Protein AF-A0A380KR82-F1 (afdb_monomer)

Structure (mmCIF, N/CA/C/O backbone):
data_AF-A0A380KR82-F1
#
_entry.id   AF-A0A380KR82-F1
#
loop_
_atom_site.group_PDB
_atom_site.id
_atom_site.type_symbol
_atom_site.label_atom_id
_atom_site.label_alt_id
_atom_site.label_comp_id
_atom_site.label_asym_id
_atom_site.label_entity_id
_atom_site.label_seq_id
_atom_site.pdbx_PDB_ins_code
_atom_site.Cartn_x
_atom_site.Cartn_y
_atom_site.Cartn_z
_atom_site.occupancy
_atom_site.B_iso_or_equiv
_atom_site.auth_seq_id
_atom_site.auth_comp_id
_atom_site.auth_asym_id
_atom_site.auth_atom_id
_atom_site.pdbx_PDB_model_num
ATOM 1 N N . MET A 1 1 ? 36.968 84.775 14.757 1.00 40.00 1 MET A N 1
ATOM 2 C CA . MET A 1 1 ? 35.508 84.908 14.575 1.00 40.00 1 MET A CA 1
ATOM 3 C C . MET A 1 1 ? 34.870 83.795 15.387 1.00 40.00 1 MET A C 1
ATOM 5 O O . MET A 1 1 ? 35.249 82.649 15.188 1.00 40.00 1 MET A O 1
ATOM 9 N N . SER A 1 2 ? 34.033 84.150 16.359 1.00 40.75 2 SER A N 1
ATOM 10 C CA . SER A 1 2 ? 33.248 83.229 17.196 1.00 40.75 2 SER A CA 1
ATOM 11 C C . SER A 1 2 ? 31.837 83.052 16.614 1.00 40.75 2 SER A C 1
ATOM 13 O O . SER A 1 2 ? 31.423 83.910 15.832 1.00 40.75 2 SER A O 1
ATOM 15 N N . ASN A 1 3 ? 31.125 82.016 17.093 1.00 35.75 3 ASN A N 1
ATOM 16 C CA . ASN A 1 3 ? 29.715 81.610 16.859 1.00 35.75 3 ASN A CA 1
ATOM 17 C C . ASN A 1 3 ? 29.568 80.502 15.788 1.00 35.75 3 ASN A C 1
ATOM 19 O O . ASN A 1 3 ? 30.235 80.572 14.766 1.00 35.75 3 ASN A O 1
ATOM 23 N N . SER A 1 4 ? 28.746 79.449 15.916 1.00 45.25 4 SER A N 1
ATOM 24 C CA . SER A 1 4 ? 27.668 79.105 16.860 1.00 45.25 4 SER A CA 1
ATOM 25 C C . SER A 1 4 ? 27.335 77.597 16.785 1.00 45.25 4 SER A C 1
ATOM 27 O O . SER A 1 4 ? 27.388 77.035 15.701 1.00 45.25 4 SER A O 1
ATOM 29 N N . ALA A 1 5 ? 26.989 77.021 17.947 1.00 53.94 5 ALA A N 1
ATOM 30 C CA . ALA A 1 5 ? 25.865 76.126 18.313 1.00 53.94 5 ALA A CA 1
ATOM 31 C C . ALA A 1 5 ? 25.379 74.924 17.434 1.00 53.94 5 ALA A C 1
ATOM 33 O O . ALA A 1 5 ? 25.570 74.909 16.223 1.00 53.94 5 ALA A O 1
ATOM 34 N N . PRO A 1 6 ? 24.739 73.903 18.065 1.00 49.25 6 PRO A N 1
ATOM 35 C CA . PRO A 1 6 ? 24.645 72.516 17.589 1.00 49.25 6 PRO A CA 1
ATOM 36 C C . PRO A 1 6 ? 23.297 72.135 16.934 1.00 49.25 6 PRO A C 1
ATOM 38 O O . PRO A 1 6 ? 22.292 72.816 17.106 1.00 49.25 6 PRO A O 1
ATOM 41 N N . ASN A 1 7 ? 23.294 71.004 16.214 1.00 42.81 7 ASN A N 1
ATOM 42 C CA . ASN A 1 7 ? 22.121 70.369 15.597 1.00 42.81 7 ASN A CA 1
ATOM 43 C C . ASN A 1 7 ? 21.124 69.843 16.646 1.00 42.81 7 ASN A C 1
ATOM 45 O O . ASN A 1 7 ? 21.455 68.931 17.404 1.00 42.81 7 ASN A O 1
ATOM 49 N N . GLU A 1 8 ? 19.886 70.334 16.605 1.00 43.69 8 GLU A N 1
ATOM 50 C CA . GLU A 1 8 ? 18.718 69.675 17.196 1.00 43.69 8 GLU A CA 1
ATOM 51 C C . GLU A 1 8 ? 18.083 68.753 16.147 1.00 43.69 8 GLU A C 1
ATOM 53 O O . GLU A 1 8 ? 17.882 69.153 15.002 1.00 43.69 8 GLU A O 1
ATOM 58 N N . THR A 1 9 ? 17.811 67.497 16.509 1.00 44.88 9 THR A N 1
ATOM 59 C CA . THR A 1 9 ? 17.064 66.559 15.657 1.00 44.88 9 THR A CA 1
ATOM 60 C C . THR A 1 9 ? 15.696 66.326 16.283 1.00 44.88 9 THR A C 1
ATOM 62 O O . THR A 1 9 ? 15.603 65.932 17.444 1.00 44.88 9 THR A O 1
ATOM 65 N N . GLU A 1 10 ? 14.667 66.617 15.490 1.00 41.94 10 GLU A N 1
ATOM 66 C CA . GLU A 1 10 ? 13.237 66.507 15.774 1.00 41.94 10 GLU A CA 1
ATOM 67 C C . GLU A 1 10 ? 12.809 65.148 16.341 1.00 41.94 10 GLU A C 1
ATOM 69 O O . GLU A 1 10 ? 13.158 64.077 15.839 1.00 41.94 10 GLU A O 1
ATOM 74 N N . TYR A 1 11 ? 11.958 65.231 17.360 1.00 42.62 11 TYR A N 1
ATOM 75 C CA . TYR A 1 11 ? 11.149 64.152 17.899 1.00 42.62 11 TYR A CA 1
ATOM 76 C C . TYR A 1 11 ? 10.041 63.800 16.901 1.00 42.62 11 TYR A C 1
ATOM 78 O O . TYR A 1 11 ? 9.210 64.646 16.586 1.00 42.62 11 TYR A O 1
ATOM 86 N N . ASN A 1 12 ? 9.985 62.546 16.452 1.00 49.22 12 ASN A N 1
ATOM 87 C CA . ASN A 1 12 ? 8.817 62.002 15.762 1.00 49.22 12 ASN A CA 1
ATOM 88 C C . ASN A 1 12 ? 8.235 60.859 16.598 1.00 49.22 12 ASN A C 1
ATOM 90 O O . ASN A 1 12 ? 8.689 59.716 16.533 1.00 49.22 12 ASN A O 1
ATOM 94 N N . GLU A 1 13 ? 7.223 61.189 17.401 1.00 40.44 13 GLU A N 1
ATOM 95 C CA . GLU A 1 13 ? 6.327 60.217 18.020 1.00 40.44 13 GLU A CA 1
ATOM 96 C C . GLU A 1 13 ? 5.502 59.529 16.927 1.00 40.44 13 GLU A C 1
ATOM 98 O O . GLU A 1 13 ? 4.715 60.160 16.224 1.00 40.44 13 GLU A O 1
ATOM 103 N N . THR A 1 14 ? 5.649 58.213 16.793 1.00 42.00 14 THR A N 1
ATOM 104 C CA . THR A 1 14 ? 4.693 57.385 16.050 1.00 42.00 14 THR A CA 1
ATOM 105 C C . THR A 1 14 ? 3.897 56.553 17.047 1.00 42.00 14 THR A C 1
ATOM 107 O O . THR A 1 14 ? 4.364 55.549 17.577 1.00 42.00 14 THR A O 1
ATOM 110 N N . ASN A 1 15 ? 2.680 57.027 17.320 1.00 43.28 15 ASN A N 1
ATOM 111 C CA . ASN A 1 15 ? 1.629 56.330 18.058 1.00 43.28 15 ASN A CA 1
ATOM 112 C C . ASN A 1 15 ? 1.284 55.010 17.342 1.00 43.28 15 ASN A C 1
ATOM 114 O O . ASN A 1 15 ? 0.590 55.021 16.326 1.00 43.28 15 ASN A O 1
ATOM 118 N N . TYR A 1 16 ? 1.744 53.875 17.871 1.00 42.31 16 TYR A N 1
ATOM 119 C CA . TYR A 1 16 ? 1.171 52.569 17.549 1.00 42.31 16 TYR A CA 1
ATOM 120 C C . TYR A 1 16 ? 0.087 52.267 18.583 1.00 42.31 16 TYR A C 1
ATOM 122 O O . TYR A 1 16 ? 0.367 52.009 19.748 1.00 42.31 16 TYR A O 1
ATOM 130 N N . SER A 1 17 ? -1.171 52.359 18.161 1.00 46.22 17 SER A N 1
ATOM 131 C CA . SER A 1 17 ? -2.328 52.016 18.981 1.00 46.22 17 SER A CA 1
ATOM 132 C C . SER A 1 17 ? -2.398 50.501 19.204 1.00 46.22 17 SER A C 1
ATOM 134 O O . SER A 1 17 ? -2.668 49.741 18.271 1.00 46.22 17 SER A O 1
ATOM 136 N N . ASP A 1 18 ? -2.207 50.075 20.450 1.00 42.25 18 ASP A N 1
ATOM 137 C CA . ASP A 1 18 ? -2.429 48.706 20.909 1.00 42.25 18 ASP A CA 1
ATOM 138 C C . ASP A 1 18 ? -3.925 48.355 20.877 1.00 42.25 18 ASP A C 1
ATOM 140 O O . ASP A 1 18 ? -4.674 48.606 21.821 1.00 42.25 18 ASP A O 1
ATOM 144 N N . HIS A 1 19 ? -4.384 47.708 19.807 1.00 53.75 19 HIS A N 1
ATOM 145 C CA . HIS A 1 19 ? -5.654 46.981 19.829 1.00 53.75 19 HIS A CA 1
ATOM 146 C C . HIS A 1 19 ? -5.428 45.547 20.323 1.00 53.75 19 HIS A C 1
ATOM 148 O O . HIS A 1 19 ? -5.586 44.577 19.582 1.00 53.75 19 HIS A O 1
ATOM 154 N N . ILE A 1 20 ? -5.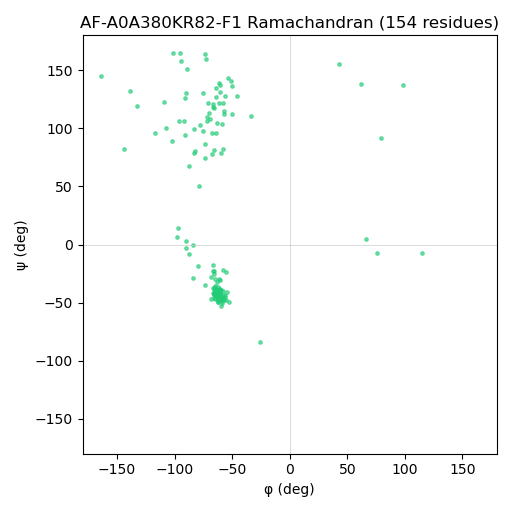070 45.401 21.602 1.00 51.09 20 ILE A N 1
ATOM 155 C CA . ILE A 1 20 ? -5.081 44.097 22.272 1.00 51.09 20 ILE A CA 1
ATOM 156 C C . ILE A 1 20 ? -6.527 43.756 22.646 1.00 51.09 20 ILE A C 1
ATOM 158 O O . ILE A 1 20 ? -7.105 44.271 23.605 1.00 51.09 20 ILE A O 1
ATOM 162 N N . SER A 1 21 ? -7.124 42.866 21.852 1.00 50.25 2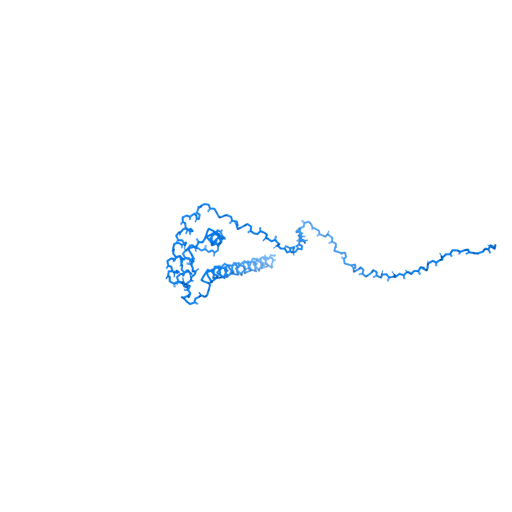1 SER A N 1
ATOM 163 C CA . SER A 1 21 ? -8.405 42.226 22.150 1.00 50.25 21 SER A CA 1
ATOM 164 C C . SER A 1 21 ? -8.331 41.506 23.501 1.00 50.25 21 SER A C 1
ATOM 166 O O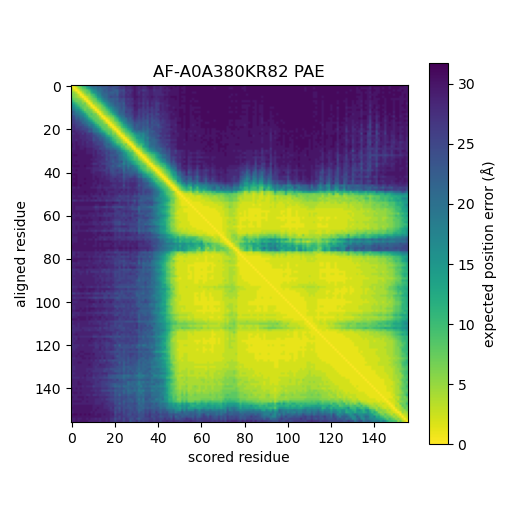 . SER A 1 21 ? -7.594 40.536 23.673 1.00 50.25 21 SER A O 1
ATOM 168 N N . SER A 1 22 ? -9.108 41.975 24.476 1.00 53.09 22 SER A N 1
ATOM 169 C CA . SER A 1 22 ? -9.211 41.360 25.799 1.00 53.09 22 SER A CA 1
ATOM 170 C C . SER A 1 22 ? -10.208 40.200 25.777 1.00 53.09 22 SER A C 1
ATOM 172 O O . SER A 1 22 ? -11.336 40.331 26.242 1.00 53.09 22 SER A O 1
ATOM 174 N N . ARG A 1 23 ? -9.800 39.034 25.264 1.00 43.06 23 ARG A N 1
ATOM 175 C CA . ARG A 1 23 ? -10.400 37.757 25.687 1.00 43.06 23 ARG A CA 1
ATOM 176 C C . ARG A 1 23 ? -9.448 37.079 26.661 1.00 43.06 23 ARG A C 1
ATOM 178 O O . ARG A 1 23 ? -8.594 36.293 26.270 1.00 43.06 23 ARG A O 1
ATOM 185 N N . LYS A 1 24 ? -9.604 37.393 27.948 1.00 48.97 24 LYS A N 1
ATOM 186 C CA . LYS A 1 24 ? -9.097 36.529 29.015 1.00 48.97 24 LYS A CA 1
ATOM 187 C C . LYS A 1 24 ? -9.949 35.261 29.005 1.00 48.97 24 LYS A C 1
ATOM 189 O O . LYS A 1 24 ? -11.116 35.312 29.373 1.00 48.97 24 LYS A O 1
ATOM 194 N N . THR A 1 25 ? -9.396 34.140 28.557 1.00 47.38 25 THR A N 1
ATOM 195 C CA . THR A 1 25 ? -9.957 32.824 28.877 1.00 47.38 25 THR A CA 1
ATOM 196 C C . THR A 1 25 ? -9.664 32.547 30.344 1.00 47.38 25 THR A C 1
ATOM 198 O O . THR A 1 25 ? -8.505 32.378 30.729 1.00 47.38 25 THR A O 1
ATOM 201 N N . GLU A 1 26 ? -10.706 32.566 31.172 1.00 46.84 26 GLU A N 1
ATOM 202 C CA . GLU A 1 26 ? -10.632 32.078 32.544 1.00 46.84 26 GLU A CA 1
ATOM 203 C C . GLU A 1 26 ? -10.252 30.598 32.533 1.00 46.84 26 GLU A C 1
ATOM 205 O O . GLU A 1 26 ? -10.809 29.792 31.789 1.00 46.84 26 GLU A O 1
ATOM 210 N N . LYS A 1 27 ? -9.258 30.251 33.349 1.00 43.56 27 LYS A N 1
ATOM 211 C CA . LYS A 1 27 ? -8.757 28.890 33.499 1.00 43.56 27 LYS A CA 1
ATOM 212 C C . LYS A 1 27 ? -9.675 28.164 34.482 1.00 43.56 27 LYS A C 1
ATOM 214 O O . LYS A 1 27 ? -9.375 28.107 35.673 1.00 43.56 27 LYS A O 1
ATOM 219 N N . ASN A 1 28 ? -10.824 27.685 34.012 1.00 38.78 28 ASN A N 1
ATOM 220 C CA . ASN A 1 28 ? -11.676 26.817 34.815 1.00 38.78 28 ASN A CA 1
ATOM 221 C C . ASN A 1 28 ? -11.320 25.339 34.576 1.00 38.78 28 ASN A C 1
ATOM 223 O O . ASN A 1 28 ? -11.292 24.847 33.457 1.00 38.78 28 ASN A O 1
ATOM 227 N N . SER A 1 29 ? -11.043 24.652 35.687 1.00 43.44 29 SER A N 1
ATOM 228 C CA . SER A 1 29 ? -10.926 23.196 35.867 1.00 43.44 29 SER A CA 1
ATOM 229 C C . SER A 1 29 ? -9.839 22.414 35.105 1.00 43.44 29 SER A C 1
ATOM 231 O O . SER A 1 29 ? -9.560 22.593 33.928 1.00 43.44 29 SER A O 1
ATOM 233 N N . ASN A 1 30 ? -9.221 21.493 35.846 1.00 52.16 30 ASN A N 1
ATOM 234 C CA . ASN A 1 30 ? -8.067 20.670 35.484 1.00 52.16 30 ASN A CA 1
ATOM 235 C C . ASN A 1 30 ? -8.430 19.472 34.587 1.00 52.16 30 ASN A C 1
ATOM 237 O O . ASN A 1 30 ? -8.050 18.343 34.888 1.00 52.16 30 ASN A O 1
ATOM 241 N N . GLU A 1 31 ? -9.158 19.695 33.500 1.00 47.69 31 GLU A N 1
ATOM 242 C CA . GLU A 1 31 ? -9.506 18.636 32.555 1.00 47.69 31 GLU A CA 1
ATOM 243 C C . GLU A 1 31 ? -9.230 19.145 31.137 1.00 47.69 31 GLU A C 1
ATOM 245 O O . GLU A 1 31 ? -9.785 20.149 30.712 1.00 47.69 31 GLU A O 1
ATOM 250 N N . PHE A 1 32 ? -8.330 18.458 30.430 1.00 42.34 32 PHE A N 1
ATOM 251 C CA . PHE A 1 32 ? -7.803 18.769 29.092 1.00 42.34 32 PHE A CA 1
ATOM 252 C C . PHE A 1 32 ? -6.711 19.849 29.013 1.00 42.34 32 PHE A C 1
ATOM 254 O O . PHE A 1 32 ? -6.941 21.029 28.757 1.00 42.34 32 PHE A O 1
ATOM 261 N N . SER A 1 33 ? -5.458 19.391 29.084 1.00 43.56 33 SER A N 1
ATOM 262 C CA . SER A 1 33 ? -4.325 20.107 28.494 1.00 43.56 33 SER A CA 1
ATOM 263 C C . SER A 1 33 ? -4.508 20.167 26.973 1.00 43.56 33 SER A C 1
ATOM 265 O O . SER A 1 33 ? -4.168 19.219 26.268 1.00 43.56 33 SER A O 1
ATOM 267 N N . GLN A 1 34 ? -5.054 21.263 26.447 1.00 48.84 34 GLN A N 1
ATOM 268 C CA . GLN A 1 34 ? -4.983 21.541 25.013 1.00 48.84 34 GLN A CA 1
ATOM 269 C C . GLN A 1 34 ? -3.545 21.940 24.666 1.00 48.84 34 GLN A C 1
ATOM 271 O O . GLN A 1 34 ? -3.099 23.039 24.990 1.00 48.84 34 GLN A O 1
ATOM 276 N N . SER A 1 35 ? -2.808 21.047 24.010 1.00 47.00 35 SER A N 1
ATOM 277 C CA . SER A 1 35 ? -1.535 21.386 23.378 1.00 47.00 35 SER A CA 1
ATOM 278 C C . SER A 1 35 ? -1.809 22.171 22.095 1.00 47.00 35 SER A C 1
ATOM 280 O O . SER A 1 35 ? -2.093 21.600 21.042 1.00 47.00 35 SER A O 1
ATOM 282 N N . THR A 1 36 ? -1.729 23.494 22.178 1.00 50.06 36 THR A N 1
ATOM 283 C CA . THR A 1 36 ? -1.551 24.387 21.029 1.00 50.06 36 THR A CA 1
ATOM 284 C C . THR A 1 36 ? -0.111 24.267 20.526 1.00 50.06 36 THR A C 1
ATO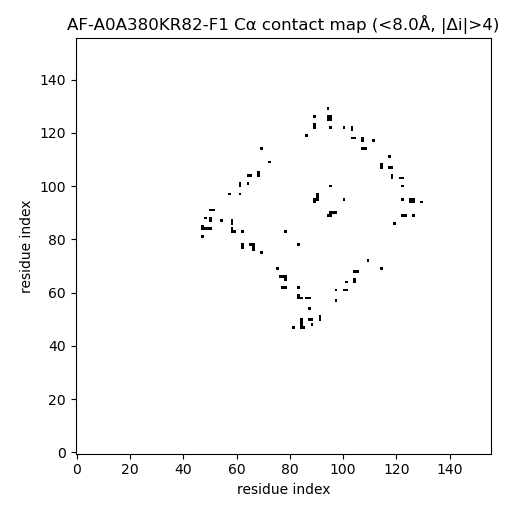M 286 O O . THR A 1 36 ? 0.719 25.143 20.750 1.00 50.06 36 THR A O 1
ATOM 289 N N . GLU A 1 37 ? 0.207 23.164 19.848 1.00 44.88 37 GLU A N 1
ATOM 290 C CA . GLU A 1 37 ? 1.404 23.087 19.011 1.00 44.88 37 GLU A CA 1
ATOM 291 C C . GLU A 1 37 ? 1.015 23.398 17.567 1.00 44.88 37 GLU A C 1
ATOM 293 O O . GLU A 1 37 ? 0.354 22.631 16.869 1.00 44.88 37 GLU A O 1
ATOM 298 N N . THR A 1 38 ? 1.397 24.600 17.147 1.00 40.84 38 THR A N 1
ATOM 299 C CA . THR A 1 38 ? 1.433 25.051 15.759 1.00 40.84 38 THR A CA 1
ATOM 300 C C . THR A 1 38 ? 2.075 23.973 14.888 1.00 40.84 38 THR A C 1
ATOM 302 O O . THR A 1 38 ? 3.184 23.538 15.191 1.00 40.84 38 THR A O 1
ATOM 305 N N . ASN A 1 39 ? 1.402 23.582 13.798 1.00 48.09 39 ASN A N 1
ATOM 306 C CA . ASN A 1 39 ? 1.932 22.711 12.745 1.00 48.09 39 ASN A CA 1
ATOM 307 C C . ASN A 1 39 ? 3.202 23.334 12.144 1.00 48.09 39 ASN A C 1
ATOM 309 O O . ASN A 1 39 ? 3.158 24.014 11.117 1.00 48.09 39 ASN A O 1
ATOM 313 N N . GLN A 1 40 ? 4.342 23.148 12.806 1.00 44.44 40 GLN A N 1
ATOM 314 C CA . GLN A 1 40 ? 5.634 23.446 12.226 1.00 44.44 40 GLN A CA 1
ATOM 315 C C . GLN A 1 40 ? 5.812 22.471 11.075 1.00 44.44 40 GLN A C 1
ATOM 317 O O . GLN A 1 40 ? 5.794 21.256 11.266 1.00 44.44 40 GLN A O 1
ATOM 322 N N . SER A 1 41 ? 5.913 23.043 9.875 1.00 49.16 41 SER A N 1
ATOM 323 C CA . SER A 1 41 ? 6.298 22.369 8.644 1.00 49.16 41 SER A CA 1
ATOM 324 C C . SER A 1 41 ? 7.306 21.276 8.959 1.00 49.16 41 SER A C 1
ATOM 326 O O . SER A 1 41 ? 8.443 21.557 9.344 1.00 49.16 41 SER A O 1
ATOM 328 N N . LEU A 1 42 ? 6.860 20.035 8.799 1.00 48.28 42 LEU A N 1
ATOM 329 C CA . LEU A 1 42 ? 7.660 18.839 8.935 1.00 48.28 42 LEU A CA 1
ATOM 330 C C . LEU A 1 42 ? 8.689 18.861 7.798 1.00 48.28 42 LEU A C 1
ATOM 332 O O . LEU A 1 42 ? 8.497 18.266 6.742 1.00 48.28 42 LEU A O 1
ATOM 336 N N . SER A 1 43 ? 9.770 19.617 7.998 1.00 56.72 43 SER A N 1
ATOM 337 C CA . SER A 1 43 ? 11.005 19.517 7.227 1.00 56.72 43 SER A CA 1
ATOM 338 C C . SER A 1 43 ? 11.613 18.171 7.581 1.00 56.72 43 SER A C 1
ATOM 340 O O . SER A 1 43 ? 12.456 18.016 8.464 1.00 56.72 43 SER A O 1
ATOM 342 N N . GLN A 1 44 ? 11.045 17.145 6.971 1.00 48.41 44 GLN A N 1
ATOM 343 C CA . GLN A 1 44 ? 11.373 15.778 7.258 1.00 48.41 44 GLN A CA 1
ATOM 344 C C . GLN A 1 44 ? 12.491 15.409 6.294 1.00 48.41 44 GLN A C 1
ATOM 346 O O . GLN A 1 44 ? 12.267 15.001 5.157 1.00 48.41 44 GLN A O 1
ATOM 351 N N . ASN A 1 45 ? 13.724 15.545 6.775 1.00 47.88 45 ASN A N 1
ATOM 352 C CA . ASN A 1 45 ? 14.808 14.682 6.331 1.00 47.88 45 ASN A CA 1
ATOM 353 C C . ASN A 1 45 ? 14.389 13.240 6.674 1.00 47.88 45 ASN A C 1
ATOM 355 O O . ASN A 1 45 ? 14.752 12.703 7.719 1.00 47.88 45 ASN A O 1
ATOM 359 N N . GLN A 1 46 ? 13.517 12.649 5.850 1.00 54.72 46 GLN A N 1
ATOM 360 C CA . GLN A 1 46 ? 13.006 11.299 6.039 1.00 54.72 46 GLN A CA 1
ATOM 361 C C . GLN A 1 46 ? 14.128 10.334 5.676 1.00 54.72 46 GLN A C 1
ATOM 363 O O . GLN A 1 46 ? 14.215 9.839 4.553 1.00 54.72 46 GLN A O 1
ATOM 368 N N . SER A 1 47 ? 14.987 10.025 6.645 1.00 57.84 47 SER A N 1
ATOM 369 C CA . SER A 1 47 ? 15.519 8.668 6.702 1.00 57.84 47 SER A CA 1
ATOM 370 C C . SER A 1 47 ? 14.303 7.751 6.614 1.00 57.84 47 SER A C 1
ATOM 372 O O . SER A 1 47 ? 13.437 7.817 7.486 1.00 57.84 47 SER A O 1
ATOM 374 N N . THR A 1 48 ? 14.151 7.000 5.518 1.00 57.59 48 THR A N 1
ATOM 375 C CA . THR A 1 48 ? 13.042 6.050 5.3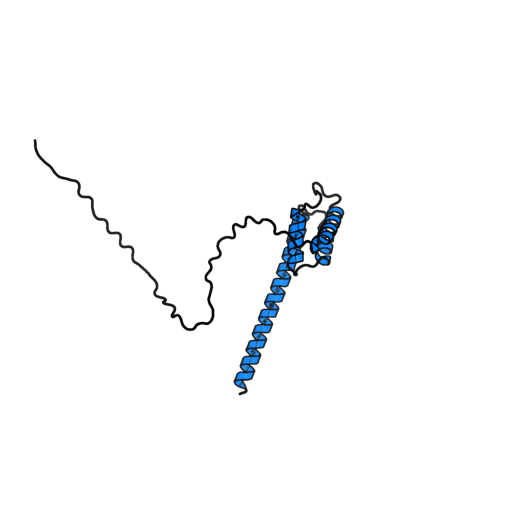88 1.00 57.59 48 THR A CA 1
ATOM 376 C C . THR A 1 48 ? 13.140 5.106 6.579 1.00 57.59 48 THR A C 1
ATOM 378 O O . THR A 1 48 ? 14.134 4.374 6.634 1.00 57.59 48 THR A O 1
ATOM 381 N N . PRO A 1 49 ? 12.187 5.128 7.533 1.00 70.69 49 PRO A N 1
ATOM 382 C CA . PRO A 1 49 ? 12.292 4.289 8.710 1.00 70.69 49 PRO A CA 1
ATOM 383 C C . PRO A 1 49 ? 12.424 2.839 8.262 1.00 70.69 49 PRO A C 1
ATOM 385 O O . PRO A 1 49 ? 11.676 2.357 7.402 1.00 70.69 49 PRO A O 1
ATOM 388 N N . PHE A 1 50 ? 13.455 2.196 8.798 1.00 82.06 50 PHE A N 1
ATOM 389 C CA . PHE A 1 50 ? 13.730 0.787 8.594 1.00 82.06 50 PHE A CA 1
ATOM 390 C C . PHE A 1 50 ? 12.580 -0.009 9.198 1.00 82.06 50 PHE A C 1
ATOM 392 O O . PHE A 1 50 ? 12.109 0.284 10.298 1.00 82.06 50 PHE A O 1
ATOM 399 N N . VAL A 1 51 ? 12.104 -0.991 8.448 1.00 90.19 51 VAL A N 1
ATOM 400 C CA . VAL A 1 51 ? 10.967 -1.811 8.849 1.00 90.19 51 VAL A CA 1
ATOM 401 C C . VAL A 1 51 ? 11.493 -3.005 9.644 1.00 90.19 51 VAL A C 1
ATOM 403 O O . VAL A 1 51 ? 12.630 -3.427 9.449 1.00 90.19 51 VAL A O 1
ATOM 406 N N . GLU A 1 52 ? 10.701 -3.547 10.568 1.00 89.06 52 GLU A N 1
ATOM 407 C CA . GLU A 1 52 ? 11.137 -4.690 11.375 1.00 89.06 52 GLU A CA 1
ATOM 408 C C . GLU A 1 52 ? 11.633 -5.868 10.503 1.00 89.06 52 GLU A C 1
ATOM 410 O O . GLU A 1 52 ? 11.015 -6.172 9.475 1.00 89.06 52 GLU A O 1
ATOM 415 N N . PRO A 1 53 ? 12.673 -6.611 10.933 1.00 90.50 53 PRO A N 1
ATOM 416 C CA . PRO A 1 53 ? 13.244 -7.719 10.160 1.00 90.50 53 PRO A CA 1
ATOM 417 C C . PRO A 1 53 ? 12.243 -8.804 9.745 1.00 90.50 53 PRO A C 1
ATOM 419 O O . PRO A 1 53 ? 12.456 -9.483 8.743 1.00 90.50 53 PRO A O 1
ATOM 422 N N . LYS A 1 54 ? 11.120 -8.946 10.467 1.00 90.62 54 LYS A N 1
ATOM 423 C CA . LYS A 1 54 ? 10.032 -9.879 10.125 1.00 90.62 54 LYS A CA 1
ATOM 424 C C . LYS A 1 54 ? 9.440 -9.640 8.729 1.00 90.62 54 LYS A C 1
ATOM 426 O O . LYS A 1 54 ? 8.879 -10.558 8.142 1.00 90.62 54 LYS A O 1
ATOM 431 N N . TYR A 1 55 ? 9.599 -8.435 8.177 1.00 93.25 55 TYR A N 1
ATOM 432 C CA . TYR A 1 55 ? 9.157 -8.100 6.824 1.00 93.25 55 TYR A CA 1
ATOM 433 C C . TYR A 1 55 ? 10.214 -8.415 5.744 1.00 93.25 55 TYR A C 1
ATOM 435 O O . TYR A 1 55 ? 9.874 -8.392 4.569 1.00 93.25 55 TYR A O 1
ATOM 443 N N . TYR A 1 56 ? 11.447 -8.786 6.129 1.00 94.19 56 TYR A N 1
ATOM 444 C CA . TYR A 1 56 ? 12.556 -9.364 5.335 1.00 94.19 56 TYR A CA 1
ATOM 445 C C . TYR A 1 56 ? 12.123 -10.127 4.095 1.00 94.19 56 TYR A C 1
ATOM 447 O O . TYR A 1 56 ? 12.105 -9.647 2.955 1.00 94.19 56 TYR A O 1
ATOM 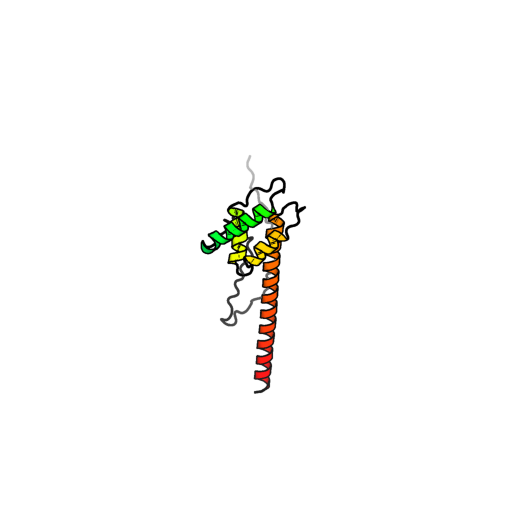455 N N . SER A 1 57 ? 11.782 -11.373 4.371 1.00 95.56 57 SER A N 1
ATOM 456 C CA . SER A 1 57 ? 11.453 -12.362 3.365 1.00 95.56 57 SER A CA 1
ATOM 457 C C . SER A 1 57 ? 10.244 -11.930 2.542 1.00 95.56 57 SER A C 1
ATOM 459 O O . SER A 1 57 ? 10.231 -12.096 1.327 1.00 95.56 57 SER A O 1
ATOM 461 N N . LEU A 1 58 ? 9.254 -11.303 3.183 1.00 96.75 58 LEU A N 1
ATOM 462 C CA . LEU A 1 58 ? 8.052 -10.833 2.505 1.00 96.75 58 LEU A CA 1
ATOM 463 C C . LEU A 1 58 ? 8.351 -9.710 1.502 1.00 96.75 58 LEU A C 1
ATOM 465 O O . LEU A 1 58 ? 7.843 -9.732 0.385 1.00 96.75 58 LEU A O 1
ATOM 469 N N . LEU A 1 59 ? 9.193 -8.744 1.868 1.00 97.12 59 LEU A N 1
ATOM 470 C CA . LEU A 1 59 ? 9.601 -7.665 0.971 1.00 97.12 59 LEU A CA 1
ATOM 471 C C . LEU A 1 59 ? 10.409 -8.180 -0.213 1.00 97.12 59 LEU A C 1
ATOM 473 O O . LEU A 1 59 ? 10.340 -7.581 -1.284 1.00 97.12 59 LEU A O 1
ATOM 477 N N . GLN A 1 60 ? 11.145 -9.277 -0.037 1.00 96.19 60 GLN A N 1
ATOM 478 C CA . GLN A 1 60 ? 11.822 -9.926 -1.149 1.00 96.19 60 GLN A CA 1
ATOM 479 C C . GLN A 1 60 ? 10.816 -10.572 -2.110 1.00 96.19 60 GLN A C 1
ATOM 481 O O . GLN A 1 60 ? 10.870 -10.277 -3.294 1.00 96.19 60 GLN A O 1
ATOM 486 N N . ILE A 1 61 ? 9.823 -11.312 -1.605 1.00 97.31 61 ILE A N 1
ATOM 487 C CA . ILE A 1 61 ? 8.747 -11.891 -2.435 1.00 97.31 61 ILE A CA 1
ATOM 488 C C . ILE A 1 61 ? 7.981 -10.802 -3.204 1.00 97.31 61 ILE A C 1
ATOM 490 O O . ILE A 1 61 ? 7.699 -10.946 -4.391 1.00 97.31 61 ILE A O 1
ATOM 494 N N . ILE A 1 62 ? 7.659 -9.689 -2.540 1.00 97.56 62 ILE A N 1
ATOM 495 C CA . ILE A 1 62 ? 7.003 -8.538 -3.174 1.00 97.56 62 ILE A CA 1
ATOM 496 C C . ILE A 1 62 ? 7.898 -7.933 -4.262 1.00 97.56 62 ILE A C 1
ATOM 498 O O . ILE A 1 62 ? 7.403 -7.594 -5.336 1.00 97.56 62 ILE A O 1
ATOM 502 N N . ALA A 1 63 ? 9.200 -7.793 -3.996 1.00 96.31 63 ALA A N 1
ATOM 503 C CA . ALA A 1 63 ? 10.157 -7.283 -4.972 1.00 96.31 63 ALA A CA 1
ATOM 504 C C . ALA A 1 63 ? 10.253 -8.190 -6.196 1.00 96.31 63 ALA A C 1
ATOM 506 O O . ALA A 1 63 ? 10.230 -7.689 -7.314 1.00 96.31 63 ALA A O 1
ATOM 507 N N . ASP A 1 64 ? 10.328 -9.502 -5.986 1.00 95.19 64 ASP A N 1
ATOM 508 C CA . ASP A 1 64 ? 10.434 -10.486 -7.058 1.00 95.19 64 ASP A CA 1
ATOM 509 C C . ASP A 1 64 ? 9.186 -10.428 -7.942 1.00 95.19 64 ASP A C 1
ATOM 511 O O . ASP A 1 64 ? 9.298 -10.221 -9.148 1.00 95.19 64 ASP A O 1
ATOM 515 N N . LYS A 1 65 ? 7.993 -10.428 -7.335 1.00 95.94 65 LYS A N 1
ATOM 516 C CA . LYS A 1 65 ? 6.728 -10.304 -8.070 1.00 95.94 65 LYS A CA 1
ATOM 517 C C . LYS A 1 65 ? 6.595 -8.983 -8.826 1.00 95.94 65 LYS A C 1
ATOM 519 O O . LYS A 1 65 ? 6.077 -8.956 -9.940 1.00 95.94 65 LYS A O 1
ATOM 524 N N . TYR A 1 66 ? 7.042 -7.878 -8.227 1.00 95.38 66 TYR A N 1
ATOM 525 C CA . TYR A 1 66 ? 7.078 -6.585 -8.907 1.00 95.38 66 TYR A CA 1
ATOM 526 C C . TYR A 1 66 ? 8.018 -6.637 -10.114 1.00 95.38 66 TYR A C 1
ATOM 528 O O . TYR A 1 66 ? 7.618 -6.267 -11.211 1.00 95.38 66 TYR A O 1
ATOM 536 N N . ASN A 1 67 ? 9.239 -7.142 -9.940 1.00 92.94 67 ASN A N 1
ATOM 537 C CA . ASN A 1 67 ? 10.227 -7.224 -11.014 1.00 92.94 67 ASN A CA 1
ATOM 538 C C . ASN A 1 67 ? 9.759 -8.136 -12.160 1.00 92.94 67 ASN A C 1
ATOM 540 O O . ASN A 1 67 ? 9.959 -7.791 -13.321 1.00 92.94 67 ASN A O 1
ATOM 544 N N . GLU A 1 68 ? 9.103 -9.257 -11.847 1.00 91.94 68 GLU A N 1
ATOM 545 C CA . GLU A 1 68 ? 8.482 -10.149 -12.833 1.00 91.94 68 GLU A CA 1
ATOM 546 C C . GLU A 1 68 ? 7.392 -9.434 -13.639 1.00 91.94 68 GLU A C 1
ATOM 548 O O . GLU A 1 68 ? 7.397 -9.491 -14.867 1.00 91.94 68 GLU A O 1
ATOM 553 N N . GLN A 1 69 ? 6.493 -8.703 -12.970 1.00 90.62 69 GLN A N 1
ATOM 554 C CA . GLN A 1 69 ? 5.447 -7.925 -13.642 1.00 90.62 69 GLN A CA 1
ATOM 555 C C . GLN A 1 69 ? 6.034 -6.819 -14.532 1.00 90.62 69 GLN A C 1
ATOM 557 O O . GLN A 1 69 ? 5.454 -6.469 -15.560 1.00 90.62 69 GLN A O 1
ATOM 562 N N . MET A 1 70 ? 7.177 -6.260 -14.133 1.00 89.44 70 MET A N 1
ATOM 563 C CA . MET A 1 70 ? 7.864 -5.203 -14.871 1.00 89.44 70 MET A CA 1
ATOM 564 C C . MET A 1 70 ? 8.762 -5.726 -15.995 1.00 89.44 70 MET A C 1
ATOM 566 O O . MET A 1 70 ? 9.366 -4.927 -16.715 1.00 89.44 70 MET A O 1
ATOM 570 N N . PHE A 1 71 ? 8.847 -7.045 -16.184 1.00 82.00 71 PHE A N 1
ATOM 571 C CA . PHE A 1 71 ? 9.638 -7.642 -17.250 1.00 82.00 71 PHE A CA 1
ATOM 572 C C . PHE A 1 71 ? 9.087 -7.214 -18.621 1.00 82.00 71 PHE A C 1
ATOM 574 O O . PHE A 1 71 ? 8.037 -7.675 -19.065 1.00 82.00 71 PHE A O 1
ATOM 581 N N . GLY A 1 72 ? 9.793 -6.293 -19.284 1.00 73.19 72 GLY A N 1
ATOM 582 C CA . GLY A 1 72 ? 9.393 -5.699 -20.565 1.00 73.19 72 GLY A CA 1
ATOM 583 C C . GLY A 1 72 ? 9.097 -4.197 -20.520 1.00 73.19 72 GLY A C 1
ATOM 584 O O . GLY A 1 72 ? 8.930 -3.596 -21.580 1.00 73.19 72 GLY A O 1
ATOM 585 N N . PHE A 1 73 ? 9.080 -3.568 -19.340 1.00 74.50 73 PHE A N 1
ATOM 586 C CA . PHE A 1 73 ? 9.061 -2.109 -19.254 1.00 74.50 73 PHE A CA 1
ATOM 587 C C . PHE A 1 73 ? 10.456 -1.543 -19.568 1.00 74.50 73 PHE A C 1
ATOM 589 O O . PHE A 1 73 ? 11.439 -1.993 -18.968 1.00 74.50 73 PHE A O 1
ATOM 596 N N . PRO A 1 74 ? 10.573 -0.551 -20.470 1.00 65.38 74 PRO A N 1
ATOM 597 C CA . PRO A 1 74 ? 11.830 0.158 -20.662 1.00 65.38 74 PRO A CA 1
ATOM 598 C C . PRO A 1 74 ? 12.211 0.865 -19.354 1.00 65.38 74 PRO A C 1
ATOM 600 O O . PRO A 1 74 ? 11.355 1.406 -18.657 1.00 65.38 74 PRO A O 1
ATOM 603 N N . ASP A 1 75 ? 13.494 0.820 -19.003 1.00 69.50 75 ASP A N 1
ATOM 604 C CA . ASP A 1 75 ? 14.091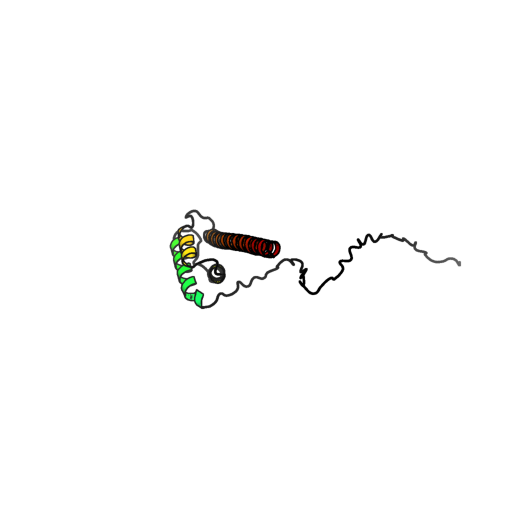 1.538 -17.866 1.00 69.50 75 ASP A CA 1
ATOM 605 C C . ASP A 1 75 ? 13.646 1.118 -16.450 1.00 69.50 75 ASP A C 1
ATOM 607 O O . ASP A 1 75 ? 14.094 1.714 -15.463 1.00 69.50 75 ASP A O 1
ATOM 611 N N . VAL A 1 76 ? 12.829 0.068 -16.292 1.00 67.50 76 VAL A N 1
ATOM 612 C CA . VAL A 1 76 ? 12.490 -0.444 -14.955 1.00 67.50 76 VAL A CA 1
ATOM 613 C C . VAL A 1 76 ? 13.579 -1.393 -14.460 1.00 67.50 76 VAL A C 1
ATOM 615 O O . VAL A 1 76 ? 13.635 -2.570 -14.812 1.00 67.50 76 VAL A O 1
ATOM 618 N N . LEU A 1 77 ? 14.459 -0.854 -13.614 1.00 71.81 77 LEU A N 1
ATOM 619 C CA . LEU A 1 77 ? 15.440 -1.631 -12.862 1.00 71.81 77 LEU A CA 1
ATOM 620 C C . LEU A 1 77 ? 14.761 -2.415 -11.728 1.00 71.81 77 LEU A C 1
ATOM 622 O O . LEU A 1 77 ? 13.675 -2.061 -11.260 1.00 71.81 77 LEU A O 1
ATOM 626 N N . THR A 1 78 ? 15.440 -3.454 -11.247 1.00 87.69 78 THR A N 1
ATOM 627 C CA . THR A 1 78 ? 15.023 -4.212 -10.067 1.00 87.69 78 THR A CA 1
ATOM 628 C C . THR A 1 78 ? 14.742 -3.299 -8.874 1.00 87.69 78 THR A C 1
ATOM 630 O O . THR A 1 78 ? 15.451 -2.321 -8.617 1.00 87.69 78 THR A O 1
ATOM 633 N N . MET A 1 79 ? 13.696 -3.636 -8.119 1.00 91.81 79 MET A N 1
ATOM 634 C CA . MET A 1 79 ? 13.241 -2.824 -6.998 1.00 91.81 79 MET A CA 1
ATOM 635 C C . MET A 1 79 ? 14.351 -2.623 -5.953 1.00 91.81 79 MET A C 1
ATOM 637 O O . MET A 1 79 ? 14.895 -3.575 -5.381 1.00 91.81 79 MET A O 1
ATOM 641 N N . THR A 1 80 ? 14.685 -1.364 -5.679 1.00 93.38 80 THR A N 1
ATOM 642 C CA . THR A 1 80 ? 15.788 -0.996 -4.786 1.00 93.38 80 THR A CA 1
ATOM 643 C C . THR A 1 80 ? 15.441 -1.247 -3.320 1.00 93.38 80 THR A C 1
ATOM 645 O O . THR A 1 80 ? 14.276 -1.370 -2.931 1.00 93.38 80 THR A O 1
ATOM 648 N N . HIS A 1 81 ? 16.460 -1.265 -2.457 1.00 92.94 81 HIS A N 1
ATOM 649 C CA . HIS A 1 81 ? 16.256 -1.378 -1.011 1.00 92.94 81 HIS A CA 1
ATOM 650 C C . HIS A 1 81 ? 15.337 -0.275 -0.461 1.00 92.94 81 HIS A C 1
ATOM 652 O O . HIS A 1 81 ? 14.432 -0.558 0.317 1.00 92.94 81 HIS A O 1
ATOM 658 N N . ASN A 1 82 ? 15.515 0.977 -0.896 1.00 93.38 82 ASN A N 1
ATOM 659 C CA . ASN A 1 82 ? 14.673 2.085 -0.440 1.00 93.38 82 ASN A CA 1
ATOM 660 C C . ASN A 1 82 ? 13.201 1.888 -0.841 1.00 93.38 82 ASN A C 1
ATOM 662 O O . ASN A 1 82 ? 12.303 2.115 -0.035 1.00 93.38 82 ASN A O 1
ATOM 666 N N . GLN A 1 83 ? 12.955 1.405 -2.061 1.00 94.56 83 GLN A N 1
ATOM 667 C CA . GLN A 1 83 ? 11.606 1.117 -2.551 1.00 94.56 83 GLN A CA 1
ATOM 668 C C . GLN A 1 83 ? 10.959 -0.028 -1.759 1.00 94.56 83 GLN A C 1
ATOM 670 O O . GLN A 1 83 ? 9.812 0.103 -1.330 1.00 94.56 83 GLN A O 1
ATOM 675 N N . LYS A 1 84 ? 11.722 -1.090 -1.460 1.00 95.69 84 LYS A N 1
ATOM 676 C CA . LYS A 1 84 ? 11.302 -2.155 -0.534 1.00 95.69 84 LYS A CA 1
ATOM 677 C C . LYS A 1 84 ? 10.902 -1.594 0.830 1.00 95.69 84 LYS A C 1
ATOM 679 O O . LYS A 1 84 ? 9.829 -1.919 1.327 1.00 95.69 84 LYS A O 1
ATOM 684 N N . MET A 1 85 ? 11.716 -0.716 1.416 1.00 96.06 85 MET A N 1
ATOM 685 C CA . MET A 1 85 ? 11.409 -0.124 2.723 1.00 96.06 85 MET A CA 1
ATOM 686 C C . MET A 1 85 ? 10.145 0.738 2.694 1.00 96.06 85 MET A C 1
ATOM 688 O O . MET A 1 85 ? 9.342 0.654 3.619 1.00 96.06 85 MET A O 1
ATOM 692 N N . LYS A 1 86 ? 9.910 1.505 1.621 1.00 96.38 86 LYS A N 1
ATOM 693 C CA . LYS A 1 86 ? 8.667 2.278 1.454 1.00 96.38 86 LYS A CA 1
ATOM 694 C C . LYS A 1 86 ? 7.431 1.380 1.454 1.00 96.38 86 LYS A C 1
ATOM 696 O O . LYS A 1 86 ? 6.485 1.657 2.181 1.00 96.38 86 LYS A O 1
ATOM 701 N N . ILE A 1 87 ? 7.450 0.278 0.703 1.00 96.88 87 ILE A N 1
ATOM 702 C CA . ILE A 1 87 ? 6.344 -0.694 0.716 1.00 96.88 87 ILE A CA 1
ATOM 703 C C . ILE A 1 87 ? 6.208 -1.344 2.100 1.00 96.88 87 ILE A C 1
ATOM 705 O O . ILE A 1 87 ? 5.101 -1.514 2.607 1.00 96.88 87 ILE A O 1
ATOM 709 N N . GLY A 1 88 ? 7.328 -1.651 2.755 1.00 96.81 88 GLY A N 1
ATOM 710 C CA . GLY A 1 88 ? 7.325 -2.223 4.098 1.00 96.81 88 GLY A CA 1
ATOM 711 C C . GLY A 1 88 ? 6.669 -1.328 5.148 1.00 96.81 88 GLY A C 1
ATOM 712 O O . GLY A 1 88 ? 6.037 -1.845 6.062 1.00 96.81 88 GLY A O 1
ATOM 713 N N . GLN A 1 89 ? 6.734 -0.003 5.001 1.00 96.25 89 GLN A N 1
ATOM 714 C CA . GLN A 1 89 ? 6.030 0.921 5.896 1.00 96.25 89 GLN A CA 1
ATOM 715 C C . GLN A 1 89 ? 4.508 0.793 5.783 1.00 96.25 89 GLN A C 1
ATOM 717 O O . GLN A 1 89 ? 3.814 0.879 6.795 1.00 96.25 89 GLN A O 1
ATOM 722 N N . TYR A 1 90 ? 3.979 0.527 4.585 1.00 97.19 90 TYR A N 1
ATOM 723 C CA . TYR A 1 90 ? 2.550 0.254 4.411 1.00 97.19 90 TYR A CA 1
ATOM 724 C C . TYR A 1 90 ? 2.138 -1.041 5.111 1.00 97.19 90 TYR A C 1
ATOM 726 O O . TYR A 1 90 ? 1.140 -1.044 5.830 1.00 97.19 90 TYR A O 1
ATOM 734 N N . LEU A 1 91 ? 2.941 -2.101 4.992 1.00 96.62 91 LEU A N 1
ATOM 735 C CA . LEU A 1 91 ? 2.705 -3.359 5.708 1.00 96.62 91 LEU A CA 1
ATOM 736 C C . LEU A 1 91 ? 2.762 -3.164 7.229 1.00 96.62 91 LEU A C 1
ATOM 738 O O . LEU A 1 91 ? 1.864 -3.587 7.953 1.00 96.62 91 LEU A O 1
ATOM 742 N N . ALA A 1 92 ? 3.790 -2.468 7.715 1.00 95.94 92 ALA A N 1
ATOM 743 C CA . ALA A 1 92 ? 3.979 -2.208 9.137 1.00 95.94 92 ALA A CA 1
ATOM 744 C C . ALA A 1 92 ? 2.903 -1.300 9.742 1.00 95.94 92 ALA A C 1
ATOM 746 O O . ALA A 1 92 ? 2.669 -1.363 10.945 1.00 95.94 92 ALA A O 1
ATOM 747 N N . SER A 1 93 ? 2.222 -0.492 8.924 1.00 94.94 93 SER A N 1
ATOM 748 C CA . SER A 1 93 ? 1.114 0.344 9.386 1.00 94.94 93 SER A CA 1
ATOM 749 C C . SER A 1 93 ? -0.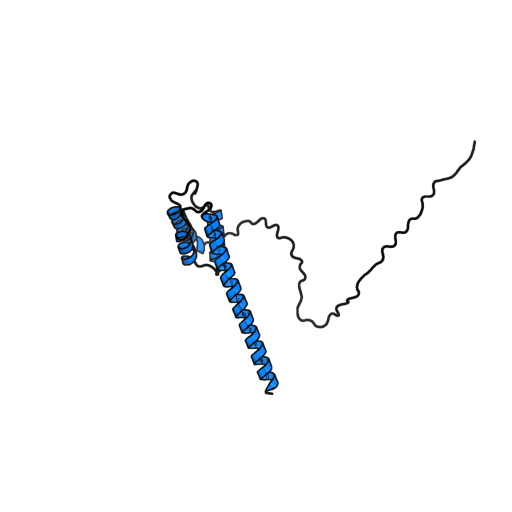113 -0.457 9.840 1.00 94.94 93 SER A C 1
ATOM 751 O O . SER A 1 93 ? -0.978 0.103 10.503 1.00 94.94 93 SER A O 1
ATOM 753 N N . GLY A 1 94 ? -0.218 -1.738 9.465 1.00 95.06 94 GLY A N 1
ATOM 754 C CA . GLY A 1 94 ? -1.377 -2.586 9.761 1.00 95.06 94 GLY A CA 1
ATOM 755 C C . GLY A 1 94 ? -2.607 -2.310 8.887 1.00 95.06 94 GLY A C 1
ATOM 756 O O . GLY A 1 94 ? -3.562 -3.078 8.923 1.00 95.06 94 GLY A O 1
ATOM 757 N N . TYR A 1 95 ? -2.576 -1.261 8.058 1.00 96.88 95 TYR A N 1
ATOM 758 C CA . TYR A 1 95 ? -3.658 -0.910 7.135 1.00 96.88 95 TYR A CA 1
ATOM 759 C C . TYR A 1 95 ? -3.525 -1.553 5.763 1.00 96.88 95 TYR A C 1
ATOM 761 O O . TYR A 1 95 ? -4.388 -1.330 4.926 1.00 96.88 95 TYR A O 1
ATOM 769 N N . VAL A 1 96 ? -2.463 -2.304 5.481 1.00 97.44 96 VAL A N 1
ATOM 770 C CA . VAL A 1 96 ? -2.281 -2.978 4.192 1.00 97.44 96 VAL A CA 1
ATOM 771 C C . VAL A 1 96 ? -1.721 -4.371 4.428 1.00 97.44 96 VAL A C 1
ATOM 773 O O . VAL A 1 96 ? -0.755 -4.543 5.170 1.00 97.44 96 VAL A O 1
ATOM 776 N N . THR A 1 97 ? -2.315 -5.369 3.782 1.00 97.88 97 THR A N 1
ATOM 777 C CA . THR A 1 97 ? -1.863 -6.761 3.856 1.00 97.88 97 THR A CA 1
ATOM 778 C C . THR A 1 97 ? -0.917 -7.104 2.709 1.00 97.88 97 THR A C 1
ATOM 780 O O . THR A 1 97 ? -0.941 -6.488 1.644 1.00 97.88 97 THR A O 1
ATOM 783 N N . SER A 1 98 ? -0.098 -8.141 2.889 1.00 97.44 98 SER A N 1
ATOM 784 C CA . SER A 1 98 ? 0.771 -8.659 1.826 1.00 97.44 98 SER A CA 1
ATOM 785 C C . SER A 1 98 ? -0.005 -9.046 0.569 1.00 97.44 98 SER A C 1
ATOM 787 O O . SER A 1 98 ? 0.398 -8.678 -0.530 1.00 97.44 98 SER A O 1
ATOM 789 N N . ALA A 1 99 ? -1.130 -9.746 0.728 1.00 98.25 99 ALA A N 1
ATOM 790 C CA . ALA A 1 99 ? -1.976 -10.168 -0.383 1.00 98.25 99 ALA A CA 1
ATOM 791 C C . ALA A 1 99 ? -2.466 -8.971 -1.212 1.00 98.25 99 ALA A C 1
ATOM 793 O O . ALA A 1 99 ? -2.460 -9.022 -2.438 1.00 98.25 99 ALA A O 1
ATOM 794 N N . GLU A 1 100 ? -2.822 -7.865 -0.560 1.00 98.38 100 GLU A N 1
ATOM 795 C CA . GLU A 1 100 ? -3.239 -6.639 -1.245 1.00 98.38 100 GLU A CA 1
ATOM 796 C C . GLU A 1 100 ? -2.106 -5.994 -2.027 1.00 98.38 100 GLU A C 1
ATOM 798 O O . GLU A 1 100 ? -2.324 -5.605 -3.171 1.00 98.38 100 GLU A O 1
ATOM 803 N N . VAL A 1 101 ? -0.893 -5.938 -1.464 1.00 98.38 101 VAL A N 1
ATOM 804 C CA . VAL A 1 101 ? 0.279 -5.443 -2.202 1.00 98.38 101 VAL A CA 1
ATOM 805 C C . VAL A 1 101 ? 0.505 -6.281 -3.462 1.00 98.38 101 VAL A C 1
ATOM 807 O O . VAL A 1 101 ? 0.655 -5.726 -4.549 1.00 98.38 101 VAL A O 1
ATOM 810 N N . LEU A 1 102 ? 0.493 -7.612 -3.337 1.00 98.25 102 LEU A N 1
ATOM 811 C CA . LEU A 1 102 ? 0.711 -8.524 -4.464 1.00 98.25 102 LEU A CA 1
ATOM 812 C C . LEU A 1 102 ? -0.388 -8.382 -5.531 1.00 98.25 102 LEU A C 1
ATOM 814 O O . LEU A 1 102 ? -0.076 -8.325 -6.719 1.00 98.25 102 LEU A O 1
ATOM 818 N N . ASN A 1 103 ? -1.649 -8.250 -5.114 1.00 98.00 103 ASN A N 1
ATOM 819 C CA . ASN A 1 103 ? -2.781 -8.021 -6.014 1.00 98.00 103 ASN A CA 1
ATOM 820 C C . ASN A 1 103 ? -2.698 -6.657 -6.712 1.00 98.00 103 ASN A C 1
ATOM 822 O O . ASN A 1 103 ? -3.047 -6.535 -7.884 1.00 98.00 103 ASN A O 1
ATOM 826 N N . MET A 1 104 ? -2.246 -5.610 -6.017 1.00 97.69 104 MET A N 1
ATOM 827 C CA . MET A 1 104 ? -2.055 -4.292 -6.625 1.00 97.69 104 MET A CA 1
ATOM 828 C C . MET A 1 104 ? -0.943 -4.307 -7.669 1.00 97.69 104 MET A C 1
ATOM 830 O O . MET A 1 104 ? -1.105 -3.666 -8.702 1.00 97.69 104 MET A O 1
ATOM 834 N N . ILE A 1 105 ? 0.137 -5.064 -7.438 1.00 96.75 105 ILE A N 1
ATOM 835 C CA . ILE A 1 105 ? 1.210 -5.263 -8.423 1.00 96.75 105 ILE A CA 1
ATOM 836 C C . ILE A 1 105 ? 0.654 -5.868 -9.717 1.00 96.75 105 ILE A C 1
ATOM 838 O O . ILE A 1 105 ? 0.940 -5.362 -10.798 1.00 96.75 105 ILE A O 1
ATOM 842 N N . GLU A 1 106 ? -0.187 -6.902 -9.624 1.00 95.75 106 GLU A N 1
ATOM 843 C CA . GLU A 1 106 ? -0.805 -7.538 -10.802 1.00 95.75 106 GLU A CA 1
ATOM 844 C C . GLU A 1 106 ? -1.690 -6.584 -11.609 1.00 95.75 106 GLU A C 1
ATOM 846 O O . GLU A 1 106 ? -1.835 -6.736 -12.821 1.00 95.75 106 GLU A O 1
ATOM 851 N N . ARG A 1 107 ? -2.283 -5.596 -10.935 1.00 95.44 107 ARG A N 1
ATOM 852 C CA . ARG A 1 107 ? -3.201 -4.617 -11.527 1.00 95.44 107 ARG A CA 1
ATOM 853 C C . ARG A 1 107 ? -2.502 -3.365 -12.051 1.00 95.44 107 ARG A C 1
ATOM 855 O O . ARG A 1 107 ? -3.194 -2.449 -12.494 1.00 95.44 107 ARG A O 1
ATOM 862 N N . ILE A 1 108 ? -1.171 -3.284 -11.988 1.00 94.38 108 ILE A N 1
ATOM 863 C CA . ILE A 1 108 ? -0.445 -2.148 -12.560 1.00 94.38 108 ILE A CA 1
ATOM 864 C C . ILE A 1 108 ? -0.656 -2.140 -14.087 1.00 94.38 108 ILE A C 1
ATOM 866 O O . ILE A 1 108 ? -0.389 -3.158 -14.735 1.00 94.38 108 ILE A O 1
ATOM 870 N N . PRO A 1 109 ? -1.106 -1.017 -14.681 1.00 92.38 109 PRO A N 1
ATOM 871 C CA . PRO A 1 109 ? -1.272 -0.909 -16.127 1.00 92.38 109 PRO A CA 1
ATOM 872 C C . PRO A 1 109 ? 0.049 -1.117 -16.875 1.00 92.38 109 PRO A C 1
ATOM 874 O O . PRO A 1 109 ? 1.085 -0.578 -16.480 1.00 92.38 109 PRO A O 1
ATOM 877 N N . LYS A 1 110 ? 0.010 -1.871 -17.981 1.00 87.88 110 LYS A N 1
ATOM 878 C CA . LYS A 1 110 ? 1.192 -2.181 -18.814 1.00 87.88 110 LYS A CA 1
ATOM 879 C C . LYS A 1 110 ? 1.788 -0.954 -19.510 1.00 87.88 110 LYS A C 1
ATOM 881 O O . LYS A 1 110 ? 2.947 -0.965 -19.896 1.00 87.88 110 LYS A O 1
ATOM 886 N N . ASP A 1 111 ? 0.984 0.082 -19.683 1.00 88.00 111 ASP A N 1
ATOM 887 C CA . ASP A 1 111 ? 1.319 1.372 -20.282 1.00 88.00 111 ASP A CA 1
ATOM 888 C C . ASP A 1 111 ? 1.638 2.449 -19.230 1.00 88.00 111 ASP A C 1
ATOM 890 O O . ASP A 1 111 ? 1.832 3.618 -19.566 1.00 88.00 111 ASP A O 1
ATOM 894 N N . SER A 1 112 ? 1.713 2.075 -17.947 1.00 88.44 112 SER A N 1
ATOM 895 C CA . SER A 1 112 ? 2.030 3.009 -16.871 1.00 88.44 112 SER A CA 1
ATOM 896 C C . SER A 1 112 ? 3.415 3.627 -17.065 1.00 88.44 112 SER A C 1
ATOM 898 O O . SER A 1 112 ? 4.430 2.935 -17.050 1.00 88.44 112 SER A O 1
ATOM 900 N N . THR A 1 113 ? 3.469 4.958 -17.143 1.00 87.50 113 THR A N 1
ATOM 901 C CA . THR A 1 113 ? 4.724 5.723 -17.250 1.00 87.50 113 THR A CA 1
ATOM 902 C C . THR A 1 113 ? 5.590 5.611 -15.992 1.00 87.50 113 THR A C 1
ATOM 904 O O . THR A 1 113 ? 6.803 5.782 -16.046 1.00 87.50 113 THR A O 1
ATOM 907 N N . SER A 1 114 ? 4.979 5.334 -14.835 1.00 90.56 114 SER A N 1
ATOM 908 C CA . SER A 1 114 ? 5.701 5.115 -13.580 1.00 90.56 114 SER A CA 1
ATOM 909 C C . SER A 1 114 ? 5.010 4.035 -12.738 1.00 90.56 114 SER A C 1
ATOM 911 O O . SER A 1 114 ? 4.223 4.342 -11.836 1.00 90.56 114 SER A O 1
ATOM 913 N N . PRO A 1 115 ? 5.278 2.748 -13.025 1.00 92.69 115 PRO A N 1
ATOM 914 C CA . PRO A 1 115 ? 4.653 1.613 -12.341 1.00 92.69 115 PRO A CA 1
ATOM 915 C C . PRO A 1 115 ? 4.792 1.644 -10.814 1.00 92.69 115 PRO A C 1
ATOM 917 O O . PRO A 1 115 ? 3.829 1.401 -10.086 1.00 92.69 115 PRO A O 1
ATOM 920 N N . LEU A 1 116 ? 5.969 2.027 -10.313 1.00 94.12 116 LEU A N 1
ATOM 921 C CA . LEU A 1 116 ? 6.202 2.155 -8.879 1.00 94.12 116 LEU A CA 1
ATOM 922 C C . LEU A 1 116 ? 5.349 3.265 -8.256 1.00 94.12 116 LEU A C 1
ATOM 924 O O . LEU A 1 116 ? 4.807 3.082 -7.168 1.00 94.12 116 LEU A O 1
ATOM 928 N N . ALA A 1 117 ? 5.235 4.421 -8.917 1.00 94.81 117 ALA A N 1
ATOM 929 C CA . ALA A 1 117 ? 4.428 5.523 -8.405 1.00 94.81 117 ALA A CA 1
ATOM 930 C C . ALA A 1 117 ? 2.945 5.137 -8.354 1.00 94.81 117 ALA A C 1
ATOM 932 O O . ALA A 1 117 ? 2.274 5.436 -7.368 1.00 94.81 117 ALA A O 1
ATOM 933 N N . TYR A 1 118 ? 2.460 4.411 -9.366 1.00 95.81 118 TYR A N 1
ATOM 934 C CA . TYR A 1 118 ? 1.110 3.852 -9.371 1.00 95.81 118 TYR A CA 1
ATOM 935 C C . TYR A 1 118 ? 0.882 2.908 -8.182 1.00 95.81 118 TYR A C 1
ATOM 937 O O . TYR A 1 118 ? -0.117 3.038 -7.470 1.00 95.81 118 TYR A O 1
ATOM 945 N N . LEU A 1 119 ? 1.825 1.993 -7.926 1.00 97.25 119 LEU A N 1
ATOM 946 C CA . LEU A 1 119 ? 1.750 1.077 -6.789 1.00 97.25 119 LEU A CA 1
ATOM 947 C C . LEU A 1 119 ? 1.692 1.841 -5.461 1.00 97.25 119 LEU A C 1
ATOM 949 O O . LEU A 1 119 ? 0.762 1.644 -4.684 1.00 97.25 119 LEU A O 1
ATOM 953 N N . LEU A 1 120 ? 2.640 2.750 -5.216 1.00 97.69 120 LEU A N 1
ATOM 954 C CA . LEU A 1 120 ? 2.688 3.533 -3.976 1.00 97.69 120 LEU A CA 1
ATOM 955 C C . LEU A 1 120 ? 1.420 4.373 -3.783 1.00 97.69 120 LEU A C 1
ATOM 957 O O . LEU A 1 120 ? 0.890 4.442 -2.676 1.00 97.69 120 LEU A O 1
ATOM 961 N N . LYS A 1 121 ? 0.889 4.959 -4.861 1.00 98.12 121 LYS A N 1
ATOM 962 C CA . LYS A 1 121 ? -0.366 5.711 -4.809 1.00 98.12 121 LYS A CA 1
ATOM 963 C C . LYS A 1 121 ? -1.558 4.816 -4.469 1.00 98.12 121 LYS A C 1
ATOM 965 O O . LYS A 1 121 ? -2.412 5.225 -3.688 1.00 98.12 121 LYS A O 1
ATOM 970 N N . SER A 1 122 ? -1.603 3.601 -5.009 1.00 98.12 122 SER A N 1
ATOM 971 C CA . SER A 1 122 ? -2.661 2.626 -4.715 1.00 98.12 122 SER A CA 1
ATOM 972 C C . SER A 1 122 ? -2.628 2.172 -3.252 1.00 98.12 122 SER A C 1
ATOM 974 O O . SER A 1 122 ? -3.672 2.111 -2.605 1.00 98.12 122 SER A O 1
ATOM 976 N N . LEU A 1 123 ? -1.431 1.936 -2.704 1.00 98.50 123 LEU A N 1
ATOM 977 C CA . LEU A 1 123 ? -1.235 1.590 -1.292 1.00 98.50 123 LEU A CA 1
ATOM 978 C C . LEU A 1 123 ? -1.651 2.732 -0.359 1.00 98.50 123 LEU A C 1
ATOM 980 O O . LEU A 1 123 ? -2.324 2.497 0.644 1.00 98.50 123 LEU A O 1
ATOM 984 N N . GLU A 1 124 ? -1.293 3.971 -0.706 1.00 98.50 124 GLU A N 1
ATOM 985 C CA . GLU A 1 124 ? -1.718 5.148 0.050 1.00 98.50 124 GLU A CA 1
ATOM 986 C C . GLU A 1 124 ? -3.237 5.302 0.039 1.00 98.50 124 GLU A C 1
ATOM 988 O O . GLU A 1 124 ? -3.837 5.498 1.090 1.00 98.50 124 GLU A O 1
ATOM 993 N N . ASN A 1 125 ? -3.870 5.162 -1.127 1.00 98.44 125 ASN A N 1
ATOM 994 C CA . ASN A 1 125 ? -5.321 5.273 -1.239 1.00 98.44 125 ASN A CA 1
ATOM 995 C C . ASN A 1 125 ? -6.037 4.224 -0.372 1.00 98.44 125 ASN A C 1
ATOM 997 O O . ASN A 1 125 ? -6.948 4.588 0.364 1.00 98.44 125 ASN A O 1
ATOM 1001 N N . LEU A 1 126 ? -5.586 2.963 -0.392 1.00 98.31 126 LEU A N 1
ATOM 1002 C CA . LEU A 1 126 ? -6.159 1.900 0.443 1.00 98.31 126 LEU A CA 1
ATOM 1003 C C . LEU A 1 126 ? -6.017 2.201 1.940 1.00 98.31 126 LEU A C 1
ATOM 1005 O O . LEU A 1 126 ? -6.949 2.008 2.720 1.00 98.31 126 LEU A O 1
ATOM 1009 N N . LYS A 1 127 ? -4.847 2.695 2.356 1.00 98.25 127 LYS A N 1
ATOM 1010 C CA . LYS A 1 127 ? -4.629 3.113 3.742 1.00 98.25 127 LYS A CA 1
ATOM 1011 C C . LYS A 1 127 ? -5.582 4.246 4.136 1.00 98.25 127 LYS A C 1
ATOM 1013 O O . LYS A 1 127 ? -6.160 4.194 5.219 1.00 98.25 127 LYS A O 1
ATOM 1018 N N . GLN A 1 128 ? -5.744 5.256 3.282 1.00 98.38 128 GLN A N 1
ATOM 1019 C CA . GLN A 1 128 ? -6.642 6.382 3.550 1.00 98.38 128 GLN A CA 1
ATOM 1020 C C . GLN A 1 128 ? -8.104 5.940 3.638 1.00 98.38 128 GLN A C 1
ATOM 1022 O O . GLN A 1 128 ? -8.794 6.341 4.569 1.00 98.38 128 GLN A O 1
ATOM 1027 N N . GLU A 1 129 ? -8.558 5.073 2.732 1.00 98.12 129 GLU A N 1
ATOM 1028 C CA . GLU A 1 129 ? -9.909 4.499 2.757 1.00 98.12 129 GLU A CA 1
ATOM 1029 C C . GLU A 1 129 ? -10.220 3.864 4.121 1.00 98.12 129 GLU A C 1
ATOM 1031 O O . GLU A 1 129 ? -11.187 4.244 4.780 1.00 98.12 129 GLU A O 1
ATOM 1036 N N . ARG A 1 130 ? -9.318 3.019 4.628 1.00 97.88 130 ARG A N 1
ATOM 1037 C CA . ARG A 1 130 ? -9.470 2.367 5.941 1.00 97.88 130 ARG A CA 1
ATOM 1038 C C . ARG A 1 130 ? -9.448 3.338 7.113 1.00 97.88 130 ARG A C 1
ATOM 1040 O O . ARG A 1 130 ? -10.172 3.149 8.089 1.00 97.88 130 ARG A O 1
ATOM 1047 N N . LEU A 1 131 ? -8.624 4.381 7.038 1.00 97.75 131 LEU A N 1
ATOM 1048 C CA . LEU A 1 131 ? -8.610 5.435 8.053 1.00 97.75 131 LEU A CA 1
ATOM 1049 C C . LEU A 1 131 ? -9.951 6.178 8.099 1.00 97.75 131 LEU A C 1
ATOM 1051 O O . LEU A 1 131 ? -10.453 6.470 9.187 1.00 97.75 131 LEU A O 1
ATOM 1055 N N . TYR A 1 132 ? -10.553 6.459 6.941 1.00 98.06 132 TYR A N 1
ATOM 1056 C CA . TYR A 1 132 ? -11.873 7.083 6.877 1.00 98.06 132 TYR A CA 1
ATOM 1057 C C . TYR A 1 132 ? -12.970 6.171 7.428 1.00 98.06 132 TYR A C 1
ATOM 1059 O O . TYR A 1 132 ? -13.805 6.641 8.203 1.00 98.06 132 TYR A O 1
ATOM 1067 N N . GLU A 1 133 ? -12.940 4.878 7.104 1.00 97.56 133 GLU A N 1
ATOM 1068 C CA . GLU A 1 133 ? -13.875 3.887 7.650 1.00 97.56 133 GLU A CA 1
ATOM 1069 C C . GLU A 1 133 ? -13.794 3.817 9.179 1.00 97.56 133 GLU A C 1
ATOM 1071 O O . GLU A 1 133 ? -14.806 3.959 9.865 1.00 97.56 133 GLU A O 1
ATOM 1076 N N . GLN A 1 134 ? -12.586 3.682 9.735 1.00 97.25 134 GLN A N 1
ATOM 1077 C CA . GLN A 1 134 ? -12.387 3.641 11.186 1.00 97.25 134 GLN A CA 1
ATOM 1078 C C . GLN A 1 134 ? -12.860 4.923 11.867 1.00 97.25 134 GLN A C 1
ATOM 1080 O O . GLN A 1 134 ? -13.504 4.869 12.916 1.00 97.25 134 GLN A O 1
ATOM 1085 N N . LYS A 1 135 ? -12.582 6.082 11.260 1.00 97.62 135 LYS A N 1
ATOM 1086 C CA . LYS A 1 135 ? -13.055 7.371 11.764 1.00 97.62 135 LYS A CA 1
ATOM 1087 C C . LYS A 1 135 ? -14.583 7.443 11.770 1.00 97.62 135 LYS A C 1
ATOM 1089 O O . LYS A 1 135 ? -15.159 7.930 12.740 1.00 97.62 135 LYS A O 1
ATOM 1094 N N . SER A 1 136 ? -15.236 6.961 10.713 1.00 97.50 136 SER A N 1
ATOM 1095 C CA . SER A 1 136 ? -16.698 6.929 10.617 1.00 97.50 136 SER A CA 1
ATOM 1096 C C . SER A 1 136 ? -17.315 6.010 11.676 1.00 97.50 136 SER A C 1
ATOM 1098 O O . SER A 1 136 ? -18.241 6.421 12.373 1.00 97.50 136 SER A O 1
ATOM 1100 N N . ILE A 1 137 ? -16.749 4.816 11.874 1.00 97.69 137 ILE A N 1
ATOM 1101 C CA . ILE A 1 137 ? -17.197 3.867 12.903 1.00 97.69 137 ILE A CA 1
ATOM 1102 C C . ILE A 1 137 ? -17.021 4.457 14.305 1.00 97.69 137 ILE A C 1
ATOM 1104 O O . ILE A 1 137 ? -17.933 4.386 15.124 1.00 97.69 137 ILE A O 1
ATOM 1108 N N . ALA A 1 138 ? -15.873 5.077 14.588 1.00 97.44 138 ALA A N 1
ATOM 1109 C CA . ALA A 1 138 ? -15.625 5.717 15.877 1.00 97.44 138 ALA A CA 1
ATOM 1110 C C . ALA A 1 138 ? -16.626 6.851 16.155 1.00 97.44 138 ALA A C 1
ATOM 1112 O O . ALA A 1 138 ? -17.116 6.967 17.277 1.00 97.44 138 ALA A O 1
ATOM 1113 N N . HIS A 1 139 ? -16.965 7.645 15.133 1.00 97.75 139 HIS A N 1
ATOM 1114 C CA . HIS A 1 139 ? -17.981 8.689 15.245 1.00 97.75 139 HIS A CA 1
ATOM 1115 C C . HIS A 1 139 ? -19.359 8.105 15.580 1.00 97.75 139 HIS A C 1
ATOM 1117 O O . HIS A 1 139 ? -19.990 8.548 16.536 1.00 97.75 139 HIS A O 1
ATOM 1123 N N . LEU A 1 140 ? -19.797 7.080 14.844 1.00 97.25 140 LEU A N 1
ATOM 1124 C CA . LEU A 1 140 ? -21.078 6.413 15.089 1.00 97.25 140 LEU A CA 1
ATOM 1125 C C . LEU A 1 140 ? -21.137 5.786 16.491 1.00 97.25 140 LEU A C 1
ATOM 1127 O O . LEU A 1 140 ? -22.130 5.919 17.200 1.00 97.25 140 LEU A O 1
ATOM 1131 N N . ASN A 1 141 ? -20.055 5.138 16.922 1.00 97.06 141 ASN A N 1
ATOM 1132 C CA . ASN A 1 141 ? -19.973 4.538 18.252 1.00 97.06 141 ASN A CA 1
ATOM 1133 C C . ASN A 1 141 ? -20.054 5.590 19.366 1.00 97.06 141 ASN A C 1
ATOM 1135 O O . ASN A 1 141 ? -20.705 5.351 20.382 1.00 97.06 141 ASN A O 1
ATOM 1139 N N . ALA A 1 142 ? -19.421 6.752 19.179 1.00 96.44 142 ALA A N 1
ATOM 1140 C CA . ALA A 1 142 ? -19.507 7.857 20.127 1.00 96.44 142 ALA A CA 1
ATOM 1141 C C . ALA A 1 142 ? -20.931 8.428 20.196 1.00 96.44 142 ALA A C 1
ATOM 1143 O O . ALA A 1 142 ? -21.461 8.608 21.290 1.00 96.44 142 ALA A O 1
ATOM 1144 N N . GLU A 1 143 ? -21.569 8.661 19.048 1.00 95.81 143 GLU A N 1
ATOM 1145 C CA . GLU A 1 143 ? -22.957 9.129 18.978 1.00 95.81 143 GLU A CA 1
ATOM 1146 C C . GLU A 1 143 ? -23.910 8.170 19.706 1.00 95.81 143 GLU A C 1
ATOM 1148 O O . GLU A 1 143 ? -24.667 8.595 20.579 1.00 95.81 143 GLU A O 1
ATOM 1153 N N . ASN A 1 144 ? -23.790 6.866 19.444 1.00 95.25 144 ASN A N 1
ATOM 1154 C CA . ASN A 1 144 ? -24.575 5.837 20.124 1.00 95.25 144 ASN A CA 1
ATOM 1155 C C . ASN A 1 144 ? -24.346 5.841 21.643 1.00 95.25 144 ASN A C 1
ATOM 1157 O O . ASN A 1 144 ? -25.307 5.794 22.407 1.00 95.25 144 ASN A O 1
ATOM 1161 N N . TYR A 1 145 ? -23.090 5.946 22.092 1.00 95.25 145 TYR A N 1
ATOM 1162 C CA . TYR A 1 145 ? -22.754 5.998 23.517 1.00 95.25 145 TYR A CA 1
ATOM 1163 C C . TYR A 1 145 ? -23.411 7.193 24.225 1.00 95.25 145 TYR A C 1
ATOM 1165 O O . TYR A 1 145 ? -23.985 7.038 25.305 1.00 95.25 145 TYR A O 1
ATOM 1173 N N . TYR A 1 146 ? -23.363 8.384 23.621 1.00 94.19 146 TYR A N 1
ATOM 1174 C CA . TYR A 1 146 ? -23.957 9.581 24.219 1.00 94.19 146 TYR A CA 1
ATOM 1175 C C . TYR A 1 146 ? -25.485 9.586 24.159 1.00 94.19 146 TYR A C 1
ATOM 1177 O O . TYR A 1 146 ? -26.112 10.063 25.104 1.00 94.19 146 TYR A O 1
ATOM 1185 N N . ASN A 1 147 ? -26.088 9.038 23.104 1.00 92.31 147 ASN A N 1
ATOM 1186 C CA . ASN A 1 147 ? -27.541 8.903 23.015 1.00 92.31 147 ASN A CA 1
ATOM 1187 C C . ASN A 1 147 ? -28.072 7.936 24.085 1.00 92.31 147 ASN A C 1
ATOM 1189 O O . ASN A 1 147 ? -28.968 8.303 24.839 1.00 92.31 147 ASN A O 1
ATOM 1193 N N . MET A 1 148 ? -27.439 6.767 24.253 1.00 88.88 148 MET A N 1
ATOM 1194 C CA . MET A 1 148 ? -27.794 5.810 25.313 1.00 88.88 148 MET A CA 1
ATOM 1195 C C . MET A 1 148 ? -27.620 6.400 26.719 1.00 88.88 148 MET A C 1
ATOM 1197 O O . MET A 1 148 ? -28.430 6.142 27.607 1.00 88.88 148 MET A O 1
ATOM 1201 N N . LYS A 1 149 ? -26.571 7.206 26.939 1.00 86.44 149 LYS A N 1
ATOM 1202 C CA . LYS A 1 149 ? -26.354 7.873 28.228 1.00 86.44 149 LYS A CA 1
ATOM 1203 C C . LYS A 1 149 ? -27.463 8.881 28.549 1.00 86.44 149 LYS A C 1
ATOM 1205 O O . LYS A 1 149 ? -27.937 8.892 29.678 1.00 86.44 149 LYS A O 1
ATOM 1210 N N . LYS A 1 150 ? -27.893 9.689 27.573 1.00 78.12 150 LYS A N 1
ATOM 1211 C CA . LYS A 1 150 ? -28.995 10.650 27.758 1.00 78.12 150 LYS A CA 1
ATOM 1212 C C . LYS A 1 150 ? -30.317 9.954 28.070 1.00 78.12 150 LYS A C 1
ATOM 1214 O O . LYS A 1 150 ? -30.996 10.352 29.006 1.00 78.12 150 LYS A O 1
ATOM 1219 N N . GLU A 1 151 ? -30.644 8.883 27.349 1.00 73.88 151 GLU A N 1
ATOM 1220 C CA . GLU A 1 151 ? -31.846 8.087 27.633 1.00 73.88 151 GLU A CA 1
ATOM 1221 C C . GLU A 1 151 ? -31.793 7.458 29.036 1.00 73.88 151 GLU A C 1
ATOM 1223 O O . GLU A 1 151 ? -32.805 7.398 29.727 1.00 73.88 151 GLU A O 1
ATOM 1228 N N . GLY A 1 152 ? -30.618 7.024 29.498 1.00 71.88 152 GLY A N 1
ATOM 1229 C CA . GLY A 1 152 ? -30.440 6.518 30.861 1.00 71.88 152 GLY A CA 1
ATOM 1230 C C . GLY A 1 152 ? -30.575 7.584 31.957 1.00 71.88 152 GLY A C 1
ATOM 1231 O O . GLY A 1 152 ? -30.968 7.244 33.067 1.00 71.88 152 GLY A O 1
ATOM 1232 N N . GLU A 1 153 ? -30.268 8.849 31.663 1.00 62.94 153 GLU A N 1
ATOM 1233 C CA . GLU A 1 153 ? -30.404 9.980 32.595 1.00 62.94 153 GLU A CA 1
ATOM 1234 C C . GLU A 1 153 ? -31.830 10.565 32.618 1.00 62.94 153 GLU A C 1
ATOM 1236 O O . GLU A 1 153 ? -32.254 11.059 33.655 1.00 62.94 153 GLU A O 1
ATOM 1241 N N . GLU A 1 154 ? -32.593 10.483 31.520 1.00 61.16 154 GLU A N 1
ATOM 1242 C CA . GLU A 1 154 ? -33.997 10.941 31.461 1.00 61.16 154 GLU A CA 1
ATOM 1243 C C . GLU A 1 154 ? -35.003 9.947 32.075 1.00 61.16 154 GLU A C 1
ATOM 1245 O O . GLU A 1 154 ? -36.125 10.328 32.404 1.00 61.16 154 GLU A O 1
ATOM 1250 N N . ASN A 1 155 ? -34.617 8.677 32.242 1.00 57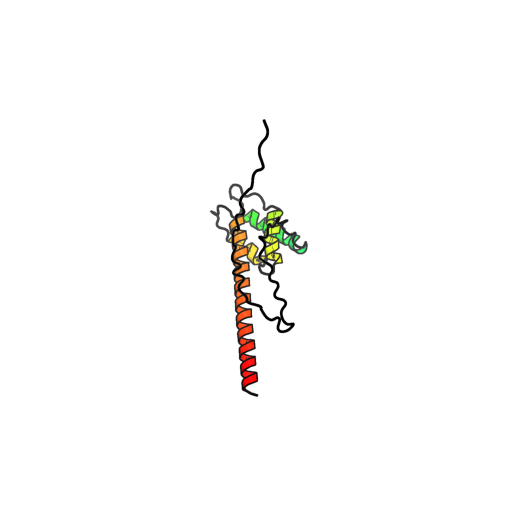.75 155 ASN A N 1
ATOM 1251 C CA . ASN A 1 155 ? -35.464 7.621 32.815 1.00 57.75 155 ASN A CA 1
ATOM 1252 C C . ASN A 1 155 ? -35.223 7.370 34.325 1.00 57.75 155 ASN A C 1
ATOM 1254 O O . ASN A 1 155 ? -35.669 6.343 34.846 1.00 57.75 155 ASN A O 1
ATOM 1258 N N . VAL A 1 156 ? -34.527 8.279 35.023 1.00 52.47 156 VAL A N 1
ATOM 1259 C CA . VAL A 1 156 ? -34.243 8.244 36.477 1.00 52.47 156 VAL A CA 1
ATOM 1260 C C . VAL A 1 156 ? -34.809 9.490 37.147 1.00 52.47 156 VAL A C 1
ATOM 1262 O O . VAL A 1 156 ? -35.405 9.335 38.237 1.00 52.47 156 VAL A O 1
#

Secondary structure (DSSP, 8-state):
-----PPP---------------------S------------------PPPPGGGHHHHHHHHHHHHHHTTT-TT-PPPPHHHHHHHHHHHHTSSS-HHHHHHHHHTS-TT-S-HHHHHHHHHHHHHHHHHHHHHHHHHHHHHHHHHHHHHHHHT-

Solvent-accessible surface area (backbone atoms only — not comparable to full-atom values): 10190 Å² total; per-residue (Å²): 138,87,89,81,90,82,91,84,80,85,86,80,88,78,87,78,82,83,82,75,79,85,75,81,79,78,90,75,74,101,69,80,89,79,80,87,70,74,87,68,78,80,81,65,85,68,72,76,67,81,57,65,73,88,48,51,69,56,42,48,54,52,36,51,54,44,42,60,72,43,66,84,52,82,91,64,70,73,72,45,72,67,58,41,34,57,55,38,48,45,45,73,66,71,61,40,55,70,69,55,54,54,53,46,53,74,65,53,61,92,82,50,93,50,56,66,59,52,47,54,50,51,54,50,50,50,35,49,53,52,52,51,51,53,52,51,51,53,50,53,52,49,54,51,54,52,52,56,50,50,56,60,61,75,76,110

Foldseek 3Di:
DDDDDDDDDDDDDDDDDDPDDDPDDDPPDDPDPDPPDDPDPCPDPDPLDAAPCVCVVLLVVLQVLLVVLCVPPPPDDRQDPSLSSLVRVLCVVVQDDSVRLSVQSVVQDPPDPDSSVSSSVVSVVSSVVVVVVVVVVVVVVVVVVVVVVVVVVVVD

Radius of gyration: 30.72 Å; Cα contacts (8 Å, |Δi|>4): 63; chains: 1; bounding box: 71×97×57 Å

pLDDT: mean 77.62, std 22.45, range [35.75, 98.5]

Sequence (156 aa):
MSNSAPNETEYNETNYSDHISSRKTEKNSNEFSQSTETNQSLSQNQSTPFVEPKYYSLLQIIADKYNEQMFGFPDVLTMTHNQKMKIGQYLASGYVTSAEVLNMIERIPKDSTSPLAYLLKSLENLKQERLYEQKSIAHLNAENYYNMKKEGEENV

Mean predicted aligned error: 15.68 Å

Organism: NCBI:txid102684